Protein AF-A0A945DRN8-F1 (afdb_monomer_lite)

Foldseek 3Di:
DDPDCADPVRWGKAADPDADPVRHGIDTGHPVRVVVVVVVPDPDDDDD

Structure (mmCIF, N/CA/C/O backbone):
data_AF-A0A945DRN8-F1
#
_entry.id   AF-A0A945DRN8-F1
#
loop_
_atom_site.group_PDB
_atom_site.id
_atom_sit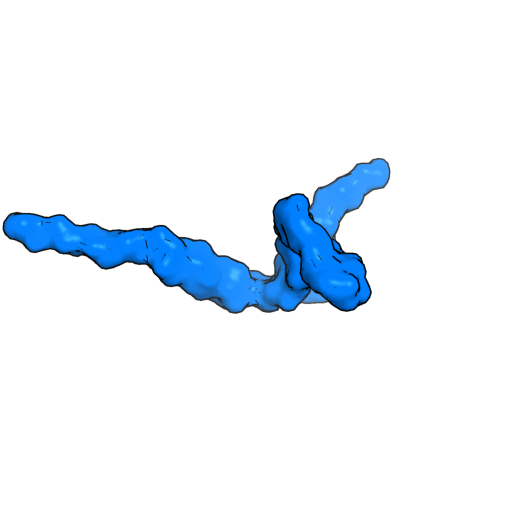e.type_symbol
_atom_site.label_atom_id
_atom_site.label_alt_id
_atom_site.label_comp_id
_atom_site.label_asym_id
_atom_site.label_entity_id
_atom_site.label_seq_id
_atom_site.pdbx_PDB_ins_code
_atom_site.Cartn_x
_atom_site.Cartn_y
_atom_site.Cartn_z
_atom_site.occupancy
_atom_site.B_iso_or_equiv
_atom_site.auth_seq_id
_atom_site.auth_comp_id
_atom_site.auth_asym_id
_atom_site.auth_atom_id
_atom_site.pdbx_PDB_model_num
ATOM 1 N N . MET A 1 1 ? 11.096 18.719 -12.153 1.00 39.81 1 MET A N 1
ATOM 2 C CA . MET A 1 1 ? 10.575 17.341 -12.255 1.00 39.81 1 MET A CA 1
ATOM 3 C C . MET A 1 1 ? 9.820 17.063 -10.970 1.00 39.81 1 MET A C 1
ATOM 5 O O . MET A 1 1 ? 10.440 16.830 -9.944 1.00 39.81 1 MET A O 1
ATOM 9 N N . SER A 1 2 ? 8.507 17.275 -10.983 1.00 40.12 2 SER A N 1
ATOM 10 C CA . SER A 1 2 ? 7.678 17.153 -9.783 1.00 40.12 2 SER A CA 1
ATOM 11 C C . SER A 1 2 ? 7.501 15.671 -9.465 1.00 40.12 2 SER A C 1
ATOM 13 O O . SER A 1 2 ? 6.978 14.931 -10.295 1.00 40.12 2 SER A O 1
ATOM 15 N N . LEU A 1 3 ? 7.976 15.229 -8.301 1.00 50.19 3 LEU A N 1
ATOM 16 C CA . LEU A 1 3 ? 7.754 13.877 -7.794 1.00 50.19 3 LEU A CA 1
ATOM 17 C C . LEU A 1 3 ? 6.257 13.729 -7.493 1.00 50.19 3 LEU A C 1
ATOM 19 O O . LEU A 1 3 ? 5.790 14.144 -6.435 1.00 50.19 3 LEU A O 1
ATOM 23 N N . HIS A 1 4 ? 5.479 13.225 -8.449 1.00 58.97 4 HIS A N 1
ATOM 24 C CA . HIS A 1 4 ? 4.052 13.027 -8.238 1.00 58.97 4 HIS A CA 1
ATOM 25 C C . HIS A 1 4 ? 3.851 11.677 -7.545 1.00 58.97 4 HIS A C 1
ATOM 27 O O . HIS A 1 4 ? 4.025 10.628 -8.156 1.00 58.97 4 HIS A O 1
ATOM 33 N N . ASN A 1 5 ? 3.472 11.702 -6.267 1.00 69.81 5 ASN A N 1
ATOM 34 C CA . ASN A 1 5 ? 3.090 10.513 -5.489 1.00 69.81 5 ASN A CA 1
ATOM 35 C C . ASN A 1 5 ?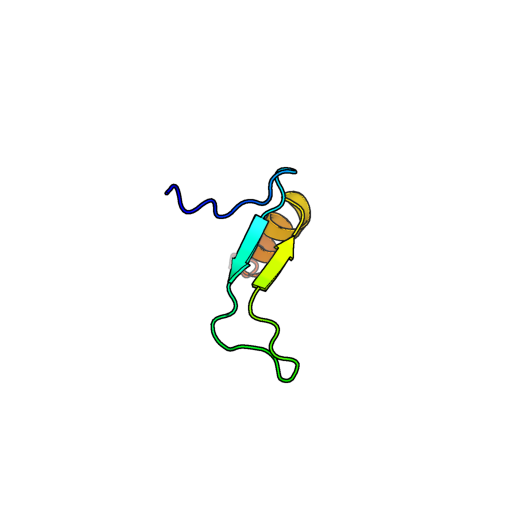 1.706 9.946 -5.900 1.00 69.81 5 ASN A C 1
ATOM 37 O O . ASN A 1 5 ? 1.055 9.221 -5.146 1.00 69.81 5 ASN A O 1
ATOM 41 N N . THR A 1 6 ? 1.239 10.314 -7.094 1.00 78.94 6 THR A N 1
ATOM 42 C CA . THR A 1 6 ? -0.098 10.042 -7.612 1.00 78.94 6 THR A CA 1
ATOM 43 C C . THR A 1 6 ? 0.016 9.715 -9.099 1.00 78.94 6 THR A C 1
ATOM 45 O O . THR A 1 6 ? 0.712 10.399 -9.854 1.00 78.94 6 THR A O 1
ATOM 48 N N . ALA A 1 7 ? -0.667 8.665 -9.539 1.00 85.56 7 ALA A N 1
ATOM 49 C CA . ALA A 1 7 ? -0.802 8.326 -10.946 1.00 85.56 7 ALA A CA 1
ATOM 50 C C . ALA A 1 7 ? -1.634 9.387 -11.689 1.00 85.56 7 ALA A C 1
ATOM 52 O O . ALA A 1 7 ? -2.371 10.174 -11.091 1.00 85.56 7 ALA A O 1
ATOM 53 N N . SER A 1 8 ? -1.554 9.387 -13.019 1.00 84.81 8 SER A N 1
ATOM 54 C CA . SER A 1 8 ? -2.266 10.339 -13.887 1.00 84.81 8 SER A CA 1
ATOM 55 C C . SER A 1 8 ? -3.792 10.317 -13.725 1.00 84.81 8 SER A C 1
ATOM 57 O O . SER A 1 8 ? -4.453 11.299 -14.044 1.00 84.81 8 SER A O 1
ATOM 59 N N . ASN A 1 9 ? -4.349 9.223 -13.206 1.00 90.00 9 ASN A N 1
ATOM 60 C CA . ASN A 1 9 ? -5.776 9.036 -12.944 1.00 90.00 9 ASN A CA 1
ATOM 61 C C . ASN A 1 9 ? -6.193 9.347 -11.493 1.00 90.00 9 ASN A C 1
ATOM 63 O O . ASN A 1 9 ? -7.318 9.042 -11.109 1.00 90.00 9 ASN A O 1
ATOM 67 N N . GLY A 1 10 ? -5.303 9.921 -10.679 1.00 91.00 10 GLY A N 1
ATOM 68 C CA . GLY A 1 10 ? -5.596 10.265 -9.285 1.00 91.00 10 GLY A CA 1
ATOM 69 C C . GLY A 1 10 ? -5.406 9.121 -8.284 1.00 91.00 10 GLY A C 1
ATOM 70 O O . GLY A 1 10 ? -5.675 9.309 -7.099 1.00 91.00 10 GLY A O 1
ATOM 71 N N . ASN A 1 11 ? -4.924 7.951 -8.717 1.00 95.62 11 ASN A N 1
ATOM 72 C CA . ASN A 1 11 ? -4.593 6.853 -7.807 1.00 95.62 11 ASN A CA 1
ATOM 73 C C . ASN A 1 11 ? -3.297 7.126 -7.039 1.00 95.62 11 ASN A C 1
ATOM 75 O O . ASN A 1 11 ? -2.364 7.724 -7.566 1.00 95.62 11 ASN A O 1
ATOM 79 N N . VAL A 1 12 ? -3.206 6.627 -5.812 1.00 95.06 12 VAL A N 1
ATOM 80 C CA . VAL A 1 12 ? -2.038 6.790 -4.942 1.00 95.06 12 VAL A CA 1
ATOM 81 C C . VAL A 1 12 ? -0.996 5.727 -5.280 1.00 95.06 12 VAL A C 1
ATOM 83 O O . VAL A 1 12 ? -1.319 4.539 -5.306 1.00 95.06 12 VAL A O 1
ATOM 86 N N . ILE A 1 13 ? 0.252 6.140 -5.512 1.00 95.69 13 ILE A N 1
ATOM 87 C CA . ILE A 1 13 ? 1.388 5.222 -5.668 1.00 95.69 13 ILE A CA 1
ATOM 88 C C . ILE A 1 13 ? 2.105 5.145 -4.322 1.00 95.69 13 ILE A C 1
ATOM 90 O O . ILE A 1 13 ? 2.497 6.166 -3.767 1.00 95.69 13 ILE A O 1
ATOM 94 N N . VAL A 1 14 ? 2.283 3.941 -3.786 1.00 93.69 14 VAL A N 1
ATOM 95 C CA . VAL A 1 14 ? 3.003 3.718 -2.527 1.00 93.69 14 VAL A CA 1
ATOM 96 C C . VAL A 1 14 ? 4.270 2.936 -2.819 1.00 93.69 14 VAL A C 1
ATOM 98 O O . VAL A 1 14 ? 4.203 1.813 -3.318 1.00 93.69 14 VAL A O 1
ATOM 101 N N . ALA A 1 15 ? 5.421 3.523 -2.496 1.00 95.00 15 ALA A N 1
ATOM 102 C CA . ALA A 1 15 ? 6.705 2.845 -2.586 1.00 95.00 15 ALA A CA 1
ATOM 103 C C . ALA A 1 15 ? 6.850 1.805 -1.470 1.00 95.00 15 ALA A C 1
ATOM 105 O O . ALA A 1 15 ? 6.584 2.073 -0.295 1.00 95.00 15 ALA A O 1
ATOM 106 N N . LEU A 1 16 ? 7.300 0.616 -1.846 1.00 95.19 16 LEU A N 1
ATOM 107 C CA . LEU A 1 16 ? 7.655 -0.440 -0.918 1.00 95.19 16 LEU A CA 1
ATOM 108 C C . LEU A 1 16 ? 9.048 -0.165 -0.358 1.00 95.19 16 LEU A C 1
ATOM 110 O O . LEU A 1 16 ? 9.976 0.189 -1.084 1.00 95.19 16 LEU A O 1
ATOM 114 N N . LYS A 1 17 ? 9.210 -0.367 0.951 1.00 93.25 17 LYS A N 1
ATOM 115 C CA . LYS A 1 17 ? 10.515 -0.225 1.612 1.00 93.25 17 LYS A CA 1
ATOM 116 C C . LYS A 1 17 ? 11.526 -1.269 1.124 1.00 93.25 17 LYS A C 1
ATOM 118 O O . LYS A 1 17 ? 12.722 -0.997 1.081 1.00 93.25 17 LYS A O 1
ATOM 123 N N . THR A 1 18 ? 11.039 -2.454 0.777 1.00 95.38 18 THR A N 1
ATOM 124 C CA . THR A 1 18 ? 11.824 -3.557 0.228 1.00 95.38 18 THR A CA 1
ATOM 125 C C . THR A 1 18 ? 11.085 -4.071 -1.003 1.00 95.38 18 THR A C 1
ATOM 127 O O . THR A 1 18 ? 9.868 -4.248 -0.911 1.00 95.38 18 THR A O 1
ATOM 130 N N . PRO A 1 19 ? 11.769 -4.274 -2.143 1.00 96.31 19 PRO A N 1
ATOM 131 C CA . PRO A 1 19 ? 11.141 -4.866 -3.317 1.00 96.31 19 PRO A CA 1
ATOM 132 C C . PRO A 1 19 ? 10.622 -6.276 -3.011 1.00 96.31 19 PRO A C 1
ATOM 134 O O . PRO A 1 19 ? 11.208 -6.999 -2.203 1.00 96.31 19 PRO A O 1
ATOM 137 N N . CYS A 1 20 ? 9.526 -6.664 -3.658 1.00 95.12 20 CYS A N 1
ATOM 138 C CA . CYS A 1 20 ? 9.057 -8.046 -3.673 1.00 95.12 20 CYS A CA 1
ATOM 139 C C . CYS A 1 20 ? 10.029 -8.943 -4.462 1.00 95.12 20 CYS A C 1
ATOM 141 O O . CYS A 1 20 ? 10.883 -8.444 -5.196 1.00 95.12 20 CYS A O 1
ATOM 143 N N . ASP A 1 21 ? 9.892 -10.263 -4.318 1.00 96.50 21 ASP A N 1
ATOM 144 C CA . ASP A 1 21 ? 10.768 -11.255 -4.967 1.00 96.50 21 ASP A CA 1
ATOM 145 C C . ASP A 1 21 ? 10.748 -11.145 -6.503 1.00 96.50 21 ASP A C 1
ATOM 147 O O . ASP A 1 21 ? 11.769 -11.274 -7.171 1.00 96.50 21 ASP A O 1
ATOM 151 N N . ASP A 1 22 ? 9.597 -10.772 -7.060 1.00 96.25 22 ASP A N 1
ATOM 152 C CA . ASP A 1 22 ? 9.386 -10.498 -8.482 1.00 96.25 22 ASP A CA 1
ATOM 153 C C . ASP A 1 22 ? 9.904 -9.117 -8.938 1.00 96.25 22 ASP A C 1
ATOM 155 O O . ASP A 1 22 ? 9.750 -8.736 -10.097 1.00 96.25 22 ASP A O 1
ATOM 159 N N . GLY A 1 23 ? 10.516 -8.344 -8.037 1.00 96.19 23 GLY A N 1
ATOM 160 C CA . GLY A 1 23 ? 11.051 -7.012 -8.312 1.00 96.19 23 GLY A CA 1
ATOM 161 C C . GLY A 1 23 ? 10.034 -5.874 -8.195 1.00 96.19 23 GLY A C 1
ATOM 162 O O . GLY A 1 23 ?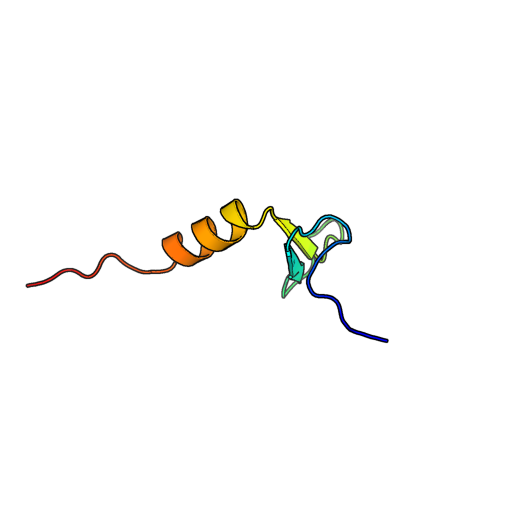 10.394 -4.716 -8.422 1.00 96.19 23 GLY A O 1
ATOM 163 N N . THR A 1 24 ? 8.783 -6.148 -7.809 1.00 96.12 24 THR A N 1
ATOM 164 C CA . THR A 1 24 ? 7.787 -5.093 -7.571 1.00 96.12 24 THR A CA 1
ATOM 165 C C . THR A 1 24 ? 8.253 -4.144 -6.465 1.00 96.12 24 THR A C 1
ATOM 167 O O . THR A 1 24 ? 8.583 -4.559 -5.358 1.00 96.12 24 THR A O 1
ATOM 170 N N . THR A 1 25 ? 8.263 -2.841 -6.756 1.00 96.31 25 THR A N 1
ATOM 171 C CA . THR A 1 25 ? 8.737 -1.780 -5.844 1.00 96.31 25 THR A CA 1
ATOM 172 C C . THR A 1 25 ? 7.639 -0.823 -5.402 1.00 96.31 25 THR A C 1
ATOM 174 O O . THR A 1 25 ? 7.854 -0.041 -4.483 1.00 96.31 25 THR A O 1
ATOM 177 N N . HIS A 1 26 ? 6.472 -0.851 -6.045 1.00 94.88 26 HIS A N 1
ATOM 178 C CA . HIS A 1 26 ? 5.384 0.080 -5.774 1.00 94.88 26 HIS A CA 1
ATOM 179 C C . HIS A 1 26 ? 4.038 -0.627 -5.885 1.00 94.88 26 HIS A C 1
ATOM 181 O O . HIS A 1 26 ? 3.880 -1.546 -6.686 1.00 94.88 26 HIS A O 1
ATOM 187 N N . VAL A 1 27 ? 3.051 -0.149 -5.131 1.00 93.94 27 VAL A N 1
ATOM 188 C CA . VAL A 1 27 ? 1.648 -0.554 -5.274 1.00 93.94 27 VAL A CA 1
ATOM 189 C C . VAL A 1 27 ? 0.788 0.653 -5.618 1.00 93.94 27 VAL A C 1
ATOM 191 O O . VAL A 1 27 ? 1.053 1.764 -5.159 1.00 93.94 27 VAL A O 1
ATOM 194 N N . VAL A 1 28 ? -0.246 0.439 -6.429 1.00 95.06 28 VAL A N 1
ATOM 195 C CA . VAL A 1 28 ? -1.195 1.484 -6.828 1.00 95.06 28 VAL A CA 1
ATOM 196 C C . VAL A 1 28 ? -2.519 1.234 -6.123 1.00 95.06 28 VAL A C 1
ATOM 198 O O . VAL A 1 28 ? -3.074 0.141 -6.213 1.00 95.06 28 VAL A O 1
ATOM 201 N N . LEU A 1 29 ? -3.029 2.243 -5.426 1.00 95.44 29 LEU A N 1
ATOM 202 C CA . LEU A 1 29 ? -4.268 2.168 -4.659 1.00 95.44 29 LEU A CA 1
ATOM 203 C C . LEU A 1 29 ? -5.236 3.249 -5.129 1.00 95.44 29 LEU A C 1
ATOM 205 O O . LEU A 1 29 ? -4.829 4.371 -5.437 1.00 95.44 29 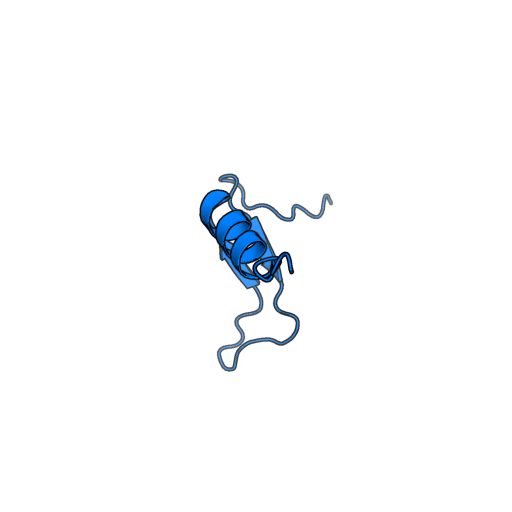LEU A O 1
ATOM 209 N N . SER A 1 30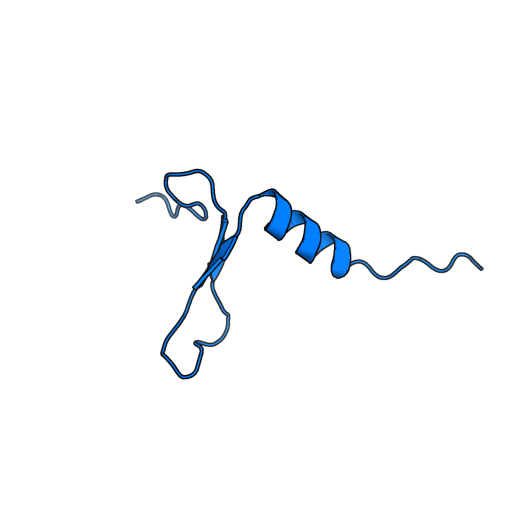 ? -6.533 2.941 -5.139 1.00 96.19 30 SER A N 1
ATOM 210 C CA . SER A 1 30 ? -7.528 4.009 -5.217 1.00 96.19 30 SER A CA 1
ATOM 211 C C . SER A 1 30 ? -7.435 4.876 -3.950 1.00 96.19 30 SER A C 1
ATOM 213 O O . SER A 1 30 ? -6.989 4.393 -2.900 1.00 96.19 30 SER A O 1
ATOM 215 N N . PRO A 1 31 ? -7.884 6.139 -3.996 1.00 94.75 31 PRO A N 1
ATOM 216 C CA . PRO A 1 31 ? -7.907 6.982 -2.804 1.00 94.75 31 PRO A CA 1
ATOM 217 C C . PRO A 1 31 ? -8.656 6.341 -1.622 1.00 94.75 31 PRO A C 1
ATOM 219 O O . PRO A 1 31 ? 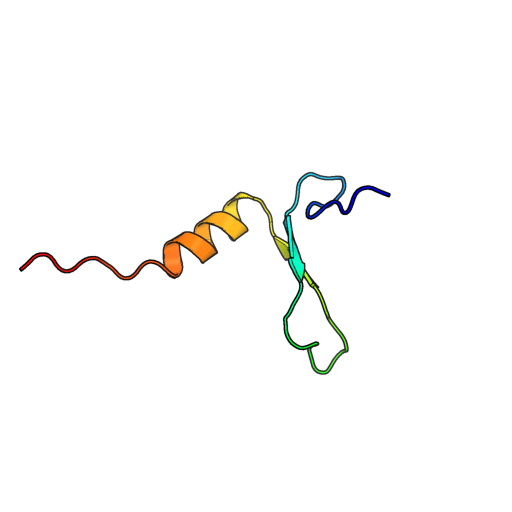-8.213 6.444 -0.481 1.00 94.75 31 PRO A O 1
ATOM 222 N N . VAL A 1 32 ? -9.752 5.620 -1.889 1.00 96.81 32 VAL A N 1
ATOM 223 C CA . VAL A 1 32 ? -10.560 4.949 -0.854 1.00 96.81 32 VAL A CA 1
ATOM 224 C C . VAL A 1 32 ? -9.804 3.779 -0.221 1.00 96.81 32 VAL A C 1
ATOM 226 O O . VAL A 1 32 ? -9.756 3.676 1.004 1.00 96.81 32 VAL A O 1
ATOM 229 N N . GLU A 1 33 ? -9.159 2.939 -1.035 1.00 96.00 33 GLU A N 1
ATOM 230 C CA . GLU A 1 33 ? -8.347 1.813 -0.552 1.00 96.00 33 GLU A CA 1
ATOM 231 C C . GLU A 1 33 ? -7.196 2.287 0.340 1.00 96.00 33 GLU A C 1
ATOM 233 O O . GLU A 1 33 ? -6.897 1.685 1.373 1.00 96.00 33 GLU A O 1
ATOM 238 N N . PHE A 1 34 ? -6.557 3.395 -0.041 1.00 94.94 34 PHE A N 1
ATOM 239 C CA . PHE A 1 34 ? -5.461 3.967 0.728 1.00 94.94 34 PHE A CA 1
ATOM 240 C C . PHE A 1 34 ? -5.916 4.434 2.118 1.00 94.94 34 PHE A C 1
ATOM 242 O O . PHE A 1 34 ? -5.325 4.033 3.122 1.00 94.94 34 PHE A O 1
ATOM 249 N N . ILE A 1 35 ? -7.003 5.209 2.200 1.00 95.19 35 ILE A N 1
ATOM 250 C CA . ILE A 1 35 ? -7.549 5.671 3.487 1.00 95.19 35 ILE A CA 1
ATOM 251 C C . ILE A 1 35 ? -8.047 4.499 4.339 1.00 95.19 35 ILE A C 1
ATOM 253 O O . ILE A 1 35 ? -7.796 4.480 5.544 1.00 95.19 35 ILE A O 1
ATOM 257 N N . GLY A 1 36 ? -8.687 3.496 3.733 1.00 95.94 36 GLY A N 1
ATOM 258 C CA . GLY A 1 36 ? -9.128 2.292 4.441 1.00 95.94 36 GLY A CA 1
ATOM 259 C C . GLY A 1 36 ? -7.973 1.556 5.127 1.00 95.94 36 GLY A C 1
ATOM 260 O O . GLY A 1 36 ? -8.082 1.175 6.293 1.00 95.94 36 GLY A O 1
ATOM 261 N N . ARG A 1 37 ? -6.824 1.430 4.449 1.00 93.94 37 ARG A N 1
ATOM 262 C CA . ARG A 1 37 ? -5.610 0.829 5.029 1.00 93.94 37 ARG A CA 1
ATOM 263 C C . ARG A 1 37 ? -5.028 1.666 6.162 1.00 93.94 37 ARG A C 1
ATOM 265 O O . ARG A 1 37 ? -4.614 1.093 7.162 1.00 93.94 37 ARG A O 1
ATOM 272 N N . LEU A 1 38 ? -5.029 2.995 6.044 1.00 93.81 38 LEU A N 1
ATOM 273 C CA . LEU A 1 38 ? -4.599 3.870 7.141 1.00 93.81 38 LEU A CA 1
ATOM 274 C C . LEU A 1 38 ? -5.517 3.741 8.360 1.00 93.81 38 LEU A C 1
ATOM 276 O O . LEU A 1 38 ? -5.032 3.625 9.482 1.00 93.81 38 LEU A O 1
ATOM 280 N N . ALA A 1 39 ? -6.833 3.711 8.148 1.00 93.62 39 ALA A N 1
ATOM 281 C CA . ALA A 1 39 ? -7.808 3.555 9.222 1.00 93.62 39 ALA A CA 1
ATOM 282 C C . ALA A 1 39 ? -7.650 2.213 9.954 1.00 93.62 39 ALA A C 1
ATOM 284 O O . ALA A 1 39 ? -7.765 2.169 11.177 1.00 93.62 39 ALA A O 1
ATOM 285 N N . ALA A 1 40 ? -7.322 1.137 9.232 1.00 93.75 40 ALA A N 1
ATOM 286 C CA . ALA A 1 40 ? -7.068 -0.178 9.820 1.00 93.75 40 ALA A CA 1
ATOM 287 C C . ALA A 1 40 ? -5.829 -0.217 10.737 1.00 93.75 40 ALA A C 1
ATOM 289 O O . ALA A 1 40 ? -5.748 -1.078 11.611 1.00 93.75 40 ALA A O 1
ATOM 290 N N . LEU A 1 41 ? -4.874 0.707 10.563 1.00 92.44 41 LEU A N 1
ATOM 291 C CA . LEU A 1 41 ? -3.694 0.815 11.427 1.00 92.44 41 LEU A CA 1
ATOM 292 C C . LEU A 1 41 ? -3.979 1.526 12.753 1.00 92.44 41 LEU A C 1
ATOM 294 O O . LEU A 1 41 ? -3.143 1.466 13.651 1.00 92.44 41 LEU A O 1
ATOM 298 N N . VAL A 1 42 ? -5.122 2.203 12.894 1.00 90.88 42 VAL A N 1
ATOM 299 C CA . VAL A 1 42 ? -5.505 2.870 14.142 1.00 90.88 42 VAL A CA 1
ATOM 300 C C . VAL A 1 42 ? -6.114 1.826 15.085 1.00 90.88 42 VAL A C 1
ATOM 302 O O . VAL A 1 42 ? -7.213 1.333 14.815 1.00 90.88 42 VAL A O 1
ATOM 305 N N . PRO A 1 43 ? -5.457 1.471 16.208 1.00 83.75 43 PRO A N 1
ATOM 306 C CA . PRO A 1 43 ? -6.020 0.519 17.155 1.00 83.75 43 PRO A CA 1
ATOM 307 C C . PRO A 1 43 ? -7.320 1.072 17.736 1.00 83.75 43 PRO A C 1
ATOM 309 O O . PRO A 1 43 ? -7.425 2.265 18.036 1.00 83.75 43 PRO A O 1
ATOM 312 N N . LYS A 1 44 ? -8.314 0.203 17.946 1.00 80.81 44 LYS A N 1
ATOM 313 C CA . LYS A 1 44 ? -9.550 0.605 18.618 1.00 80.81 44 LYS A CA 1
ATOM 314 C C . LYS A 1 44 ? -9.202 1.103 20.020 1.00 80.81 44 LYS A C 1
ATOM 316 O O . LYS A 1 44 ? -8.757 0.328 20.862 1.00 80.81 44 LYS A O 1
ATOM 321 N N . ARG A 1 45 ? -9.412 2.399 20.263 1.00 74.25 45 ARG A N 1
ATOM 322 C CA . ARG A 1 45 ? -9.238 3.018 21.580 1.00 74.25 45 ARG A CA 1
ATOM 323 C C . ARG A 1 45 ? -10.168 2.314 22.569 1.00 74.25 45 ARG A C 1
ATOM 325 O O . ARG A 1 45 ? -11.380 2.512 22.515 1.00 74.25 45 ARG A O 1
ATOM 332 N N . GLN A 1 46 ? -9.613 1.470 23.435 1.00 74.75 46 GLN A N 1
ATOM 333 C CA . GLN A 1 46 ? -10.356 0.917 24.561 1.00 74.75 46 GLN A CA 1
ATOM 334 C C . GLN A 1 46 ? -10.456 2.019 25.614 1.00 74.75 46 GLN A C 1
ATOM 336 O O . GLN A 1 46 ? -9.448 2.481 26.144 1.00 74.75 46 GLN A O 1
ATOM 341 N N . VAL A 1 47 ? -11.670 2.520 25.818 1.00 78.81 47 VAL A N 1
ATOM 342 C CA . VAL A 1 47 ? -11.980 3.446 26.906 1.00 78.81 47 VAL A CA 1
ATOM 343 C C . VAL A 1 47 ? -12.293 2.571 28.117 1.00 78.81 47 VAL A C 1
ATOM 345 O O . VAL A 1 47 ? -13.126 1.672 27.999 1.00 78.81 47 VAL A O 1
ATOM 348 N N . ASN A 1 48 ? -11.552 2.776 29.206 1.00 64.75 48 ASN A N 1
ATOM 349 C CA . ASN A 1 48 ? -11.724 2.072 30.478 1.00 64.75 48 ASN A CA 1
ATOM 350 C C . ASN A 1 48 ? -12.972 2.556 31.215 1.00 64.75 48 ASN A C 1
ATOM 352 O O . ASN A 1 48 ? -13.215 3.783 31.180 1.00 64.75 48 ASN A O 1
#

Secondary structure (DSSP, 8-state):
----SB-TTSPEEEE-SS--TT---EEEE-HHHHHHHHHHTS------

pLDDT: mean 87.2, std 14.41, range [39.81, 96.81]

Sequence (48 aa):
MSLHNTASNGNVIVALKTPCDDGTTHVVLSPVEFIGRLAALVPKRQVN

Radius of gyration: 14.54 Å; chains: 1; bounding box: 24×29×44 Å